Protein AF-A0AAW1RPZ5-F1 (afdb_monomer)

Radius of gyration: 18.11 Å; Cα contacts (8 Å, |Δi|>4): 108; chains: 1; bounding box: 61×45×37 Å

Solvent-accessible surface area (backbone atoms only — not comparable to full-atom values): 7360 Å² total; per-residue (Å²): 135,57,72,66,59,54,51,51,54,50,51,50,53,50,50,52,50,48,56,63,64,71,46,54,70,68,56,51,53,52,37,53,49,54,48,53,53,50,53,53,53,38,68,70,46,63,75,92,68,67,49,39,92,86,57,49,48,45,65,56,52,51,49,43,43,65,76,47,49,40,75,75,51,54,76,37,70,44,99,88,67,52,70,36,48,48,69,69,55,55,51,51,50,47,52,38,50,43,52,51,29,37,78,70,72,21,74,43,76,53,38,80,93,76,61,40,38,22,37,50,65,75,69,69,62,84,128

pLDDT: mean 80.45, std 12.52, range [45.16, 94.5]

Foldseek 3Di:
DDPVVVVVVVVVVVVVVCVVVVQPVVLVVLLVVLQVLLQVLQVPPPVVQVDGLFQDALVSVVCCVPVPVFVVQQDDADPVRDTTHDPVVSLSSLVSSQVVSVVVVQCAPQDPVVSGHRRSVVVPRDD

Nearest PDB structures (foldseek):
  8hnw-assembly1_A  TM=2.072E-01  e=8.303E-01  Haemophilus parainfluenzae
  8iah-assembly1_S  TM=2.273E-01  e=4.908E+00  Sus scrofa

Sequence (127 aa):
MSAAAALYSSGLSASAITQHQSVTRGTHAKRDAIHQEFDSFLSQLPALMGRSIKHCSPADVMVFMETHWVPAHLGSQTETGHKMAAPSSVEGALCNLSTLFQQHGRGQVWNEDTQSGNPTWSLGLKQ

Organism: NCBI:txid904363

Mean predicted aligned error: 10.15 Å

Structure (mmCIF, N/CA/C/O backbone):
data_AF-A0AAW1RPZ5-F1
#
_entry.id   AF-A0AAW1RPZ5-F1
#
loop_
_atom_site.group_PDB
_atom_site.id
_atom_site.type_symbol
_atom_site.label_atom_id
_atom_site.label_alt_id
_atom_site.label_comp_id
_atom_site.label_asym_id
_atom_site.label_entity_id
_atom_site.label_seq_id
_atom_site.pdbx_PDB_ins_code
_atom_site.Cartn_x
_atom_site.Cartn_y
_atom_site.Cartn_z
_atom_site.occupancy
_atom_site.B_iso_or_equiv
_atom_site.auth_seq_id
_atom_site.auth_comp_id
_atom_site.auth_asym_id
_atom_site.auth_atom_id
_atom_site.pdbx_PDB_model_num
ATOM 1 N N . MET A 1 1 ? 37.301 19.070 -9.655 1.00 55.62 1 MET A N 1
ATOM 2 C CA . MET A 1 1 ? 35.821 19.139 -9.613 1.00 55.62 1 MET A CA 1
ATOM 3 C C . MET A 1 1 ? 35.419 20.602 -9.695 1.00 55.62 1 MET A C 1
ATOM 5 O O . MET A 1 1 ? 36.044 21.405 -9.015 1.00 55.62 1 MET A O 1
ATOM 9 N N . SER A 1 2 ? 34.476 20.973 -10.566 1.00 70.62 2 SER A N 1
ATOM 10 C CA . SER A 1 2 ? 34.079 22.380 -10.728 1.00 70.62 2 SER A CA 1
ATOM 11 C C . SER A 1 2 ? 33.220 22.850 -9.549 1.00 70.62 2 SER A C 1
ATOM 13 O O . SER A 1 2 ? 32.511 22.052 -8.933 1.00 70.62 2 SER A O 1
ATOM 15 N N . ALA A 1 3 ? 33.246 24.151 -9.254 1.00 74.00 3 ALA A N 1
ATOM 16 C CA . ALA A 1 3 ? 32.403 24.758 -8.219 1.00 74.00 3 ALA A CA 1
ATOM 17 C C . ALA A 1 3 ? 30.900 24.478 -8.439 1.00 74.00 3 ALA A C 1
ATOM 19 O O . ALA A 1 3 ? 30.152 24.305 -7.479 1.00 74.00 3 ALA A O 1
ATOM 20 N N . ALA A 1 4 ? 30.474 24.338 -9.700 1.00 72.56 4 ALA A N 1
ATOM 21 C CA . ALA A 1 4 ? 29.107 23.971 -10.064 1.00 72.56 4 ALA A CA 1
ATOM 22 C C . ALA A 1 4 ? 28.722 22.554 -9.597 1.00 72.56 4 ALA A C 1
ATOM 24 O O . ALA A 1 4 ? 27.614 22.356 -9.108 1.00 72.56 4 ALA A O 1
ATOM 25 N N . ALA A 1 5 ? 29.638 21.581 -9.680 1.00 71.44 5 ALA A N 1
ATOM 26 C CA . ALA A 1 5 ? 29.380 20.213 -9.220 1.00 71.44 5 ALA A CA 1
ATOM 27 C C . ALA A 1 5 ? 29.232 20.133 -7.689 1.00 71.44 5 ALA A C 1
ATOM 29 O O . ALA A 1 5 ? 28.385 19.398 -7.183 1.00 71.44 5 ALA A O 1
ATOM 30 N N . ALA A 1 6 ? 30.015 20.925 -6.949 1.00 73.69 6 ALA A N 1
ATOM 31 C CA . ALA A 1 6 ? 29.925 20.998 -5.490 1.00 73.69 6 ALA A CA 1
ATOM 32 C C . ALA A 1 6 ? 28.628 21.685 -5.023 1.00 73.69 6 ALA A C 1
ATOM 34 O O . ALA A 1 6 ? 27.965 21.193 -4.110 1.00 73.69 6 ALA A O 1
ATOM 35 N N . LEU A 1 7 ? 28.226 22.777 -5.685 1.00 77.69 7 LEU A N 1
ATOM 36 C CA . LEU A 1 7 ? 26.955 23.461 -5.418 1.00 77.69 7 LEU A CA 1
ATOM 37 C C . LEU A 1 7 ? 25.750 22.573 -5.729 1.00 77.69 7 LEU A C 1
ATOM 39 O O . LEU A 1 7 ? 24.819 22.509 -4.931 1.00 77.69 7 LEU A O 1
ATOM 43 N N . TYR A 1 8 ? 25.789 21.846 -6.845 1.00 74.12 8 TYR A N 1
ATOM 44 C CA 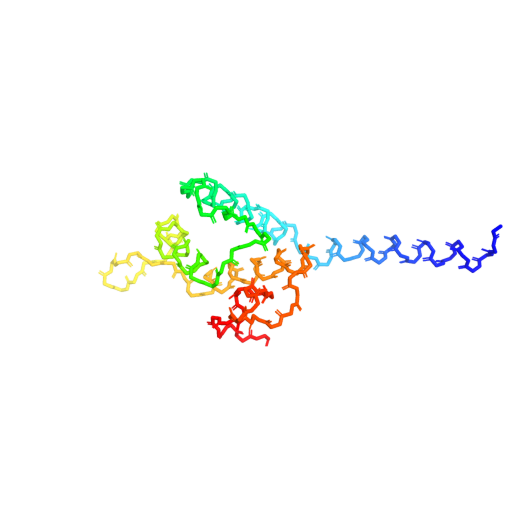. TYR A 1 8 ? 24.737 20.903 -7.213 1.00 74.12 8 TYR A CA 1
ATOM 45 C C . TYR A 1 8 ? 24.607 19.763 -6.193 1.00 74.12 8 TYR A C 1
ATOM 47 O O . TYR A 1 8 ? 23.510 19.485 -5.715 1.00 74.12 8 TYR A O 1
ATOM 55 N N . SER A 1 9 ? 25.725 19.155 -5.780 1.00 77.38 9 SER A N 1
ATOM 56 C CA . SER A 1 9 ? 25.716 18.108 -4.750 1.00 77.38 9 SER A CA 1
ATOM 57 C C . SER A 1 9 ? 25.217 18.622 -3.396 1.00 77.38 9 SER A C 1
ATOM 59 O O . SER A 1 9 ? 24.489 17.913 -2.706 1.00 77.38 9 SER A O 1
ATOM 61 N N . SER A 1 10 ? 25.582 19.849 -3.015 1.00 76.06 10 SER A N 1
ATOM 62 C CA . SER A 1 10 ? 25.095 20.490 -1.787 1.00 76.06 10 SER A CA 1
ATOM 63 C C . SER A 1 10 ? 23.588 20.768 -1.857 1.00 76.06 10 SER A C 1
ATOM 65 O O . SER A 1 10 ? 22.855 20.473 -0.914 1.00 76.06 10 SER A O 1
ATOM 67 N N . GLY A 1 11 ? 23.101 21.246 -3.008 1.00 69.25 11 GLY A N 1
ATOM 68 C CA . GLY A 1 11 ? 21.678 21.472 -3.264 1.00 69.25 11 GLY A CA 1
ATOM 69 C C . GLY A 1 11 ? 20.847 20.187 -3.232 1.00 69.25 11 GLY A C 1
ATOM 70 O O . GLY A 1 11 ? 19.743 20.192 -2.688 1.00 69.25 11 GLY A O 1
ATOM 71 N N . LEU A 1 12 ? 21.387 19.073 -3.740 1.00 76.12 12 LEU A N 1
ATOM 72 C CA . LEU A 1 12 ? 20.756 17.753 -3.637 1.00 76.12 12 LEU A CA 1
ATOM 73 C C . LEU A 1 12 ? 20.623 17.293 -2.180 1.00 76.12 12 LEU A C 1
ATOM 75 O O . LEU A 1 12 ? 19.538 16.894 -1.764 1.00 76.12 12 LEU A O 1
ATOM 79 N N . SER A 1 13 ? 21.693 17.404 -1.389 1.00 69.81 13 SER A N 1
ATOM 80 C CA . SER A 1 13 ? 21.667 17.050 0.035 1.00 69.81 13 SER A CA 1
ATOM 81 C C . SER A 1 13 ? 20.697 17.928 0.829 1.00 69.81 13 SER A C 1
ATOM 83 O O . SER A 1 13 ? 19.926 17.416 1.638 1.00 69.81 13 SER A O 1
ATOM 85 N N . ALA A 1 14 ? 20.681 19.239 0.571 1.00 66.12 14 ALA A N 1
ATOM 86 C CA . ALA A 1 14 ? 19.746 20.164 1.205 1.00 66.12 14 ALA A CA 1
ATOM 87 C C . ALA A 1 14 ? 18.291 19.842 0.837 1.00 66.12 14 ALA A C 1
ATOM 89 O O . ALA A 1 14 ? 17.439 19.781 1.717 1.00 66.12 14 ALA A O 1
ATOM 90 N N . SER A 1 15 ? 18.020 19.550 -0.438 1.00 63.47 15 SER A N 1
ATOM 91 C CA . SER A 1 15 ? 16.682 19.168 -0.903 1.00 63.47 15 SER A CA 1
ATOM 92 C C . SER A 1 15 ? 16.215 17.858 -0.268 1.00 63.47 15 SER A C 1
ATOM 94 O O . SER A 1 15 ? 15.072 17.778 0.172 1.00 63.47 15 SER A O 1
ATOM 96 N N . ALA A 1 16 ? 17.098 16.863 -0.133 1.00 63.78 16 ALA A N 1
ATOM 97 C CA . ALA A 1 16 ? 16.790 15.617 0.566 1.00 63.78 16 ALA A CA 1
ATOM 98 C C . ALA A 1 16 ? 16.461 15.861 2.051 1.00 63.78 16 ALA A C 1
ATOM 100 O O . ALA A 1 16 ? 15.480 15.324 2.563 1.00 63.78 16 ALA A O 1
ATOM 101 N N . ILE A 1 17 ? 17.225 16.722 2.733 1.00 62.91 17 ILE A N 1
ATOM 102 C CA . ILE A 1 17 ? 16.965 17.112 4.129 1.00 62.91 17 ILE A CA 1
ATOM 103 C C . ILE A 1 17 ?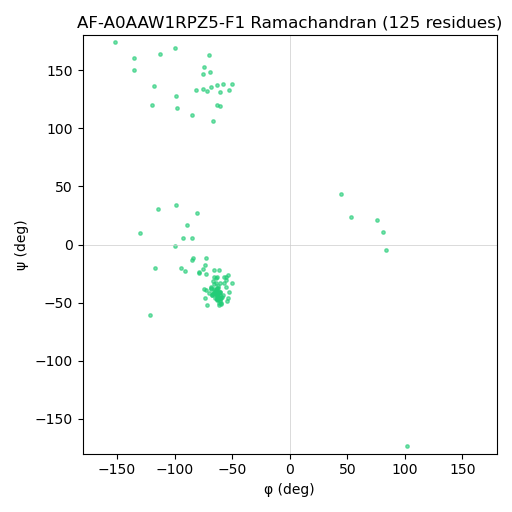 15.620 17.837 4.250 1.00 62.91 17 ILE A C 1
ATOM 105 O O . ILE A 1 17 ? 14.814 17.484 5.109 1.00 62.91 17 ILE A O 1
ATOM 109 N N . THR A 1 18 ? 15.339 18.809 3.379 1.00 61.47 18 THR A N 1
ATOM 110 C CA . THR A 1 18 ? 14.059 19.528 3.361 1.00 61.47 18 THR A CA 1
ATOM 111 C C . THR A 1 18 ? 12.900 18.581 3.079 1.00 61.47 18 THR A C 1
ATOM 113 O O . THR A 1 18 ? 11.881 18.661 3.756 1.00 61.47 18 THR A O 1
ATOM 116 N N . GLN A 1 19 ? 13.056 17.630 2.160 1.00 57.38 19 GLN A N 1
ATOM 117 C CA . GLN A 1 19 ? 12.034 16.630 1.864 1.00 57.38 19 GLN A CA 1
ATOM 118 C C . GLN A 1 19 ? 11.759 15.732 3.084 1.00 57.38 19 GLN A C 1
ATOM 120 O O . GLN A 1 19 ? 10.602 15.534 3.449 1.00 57.38 19 GLN A O 1
ATOM 125 N N . HIS A 1 20 ? 12.804 15.293 3.792 1.00 55.47 20 HIS A N 1
ATOM 126 C CA . HIS A 1 20 ? 12.689 14.551 5.054 1.00 55.47 20 HIS A CA 1
ATOM 127 C C . HIS A 1 20 ? 12.083 15.366 6.211 1.00 55.47 20 HIS A C 1
ATOM 129 O O . HIS A 1 20 ? 11.479 14.795 7.115 1.00 55.47 20 HIS A O 1
ATOM 135 N N . GLN A 1 21 ? 12.243 16.691 6.210 1.00 54.94 21 GLN A N 1
ATOM 136 C CA . GLN A 1 21 ? 11.703 17.585 7.243 1.00 54.94 21 GLN A CA 1
ATOM 137 C C . GLN A 1 21 ? 10.298 18.113 6.917 1.00 54.94 21 GLN A C 1
ATOM 139 O O . GLN A 1 21 ? 9.562 18.492 7.826 1.00 54.94 21 GLN A O 1
ATOM 144 N N . SER A 1 22 ? 9.921 18.127 5.637 1.00 51.53 22 SER A N 1
ATOM 145 C CA . SER A 1 22 ? 8.619 18.593 5.141 1.00 51.53 22 SER A CA 1
ATOM 146 C C . SER A 1 22 ? 7.472 17.625 5.441 1.00 51.53 22 SER A C 1
ATOM 148 O O . SER A 1 22 ? 6.307 18.017 5.444 1.00 51.53 22 SER A O 1
ATOM 150 N N . VAL A 1 23 ? 7.797 16.370 5.754 1.00 56.34 23 VAL A N 1
ATOM 151 C CA . VAL A 1 23 ? 6.850 15.361 6.219 1.00 56.34 23 VAL A CA 1
ATOM 152 C C . VAL A 1 23 ? 6.944 15.315 7.742 1.00 56.34 23 VAL A C 1
ATOM 154 O O . VAL A 1 23 ? 7.991 15.001 8.305 1.00 56.34 23 VAL A O 1
ATOM 157 N N . THR A 1 24 ? 5.858 15.646 8.442 1.00 58.12 24 THR A N 1
ATOM 158 C CA . THR A 1 24 ? 5.810 15.582 9.910 1.00 58.12 24 T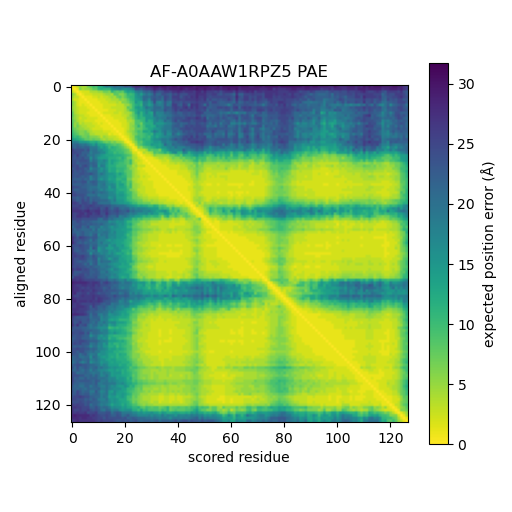HR A CA 1
ATOM 159 C C . THR A 1 24 ? 6.303 14.215 10.394 1.00 58.12 24 THR A C 1
ATOM 161 O O . THR A 1 24 ? 5.931 13.187 9.830 1.00 58.12 24 THR A O 1
ATOM 164 N N . ARG A 1 25 ? 7.114 14.168 11.464 1.00 57.41 25 ARG A N 1
ATOM 165 C CA . ARG A 1 25 ? 7.661 12.905 12.018 1.00 57.41 25 ARG A CA 1
ATOM 166 C C . ARG A 1 25 ? 6.588 11.833 12.249 1.00 57.41 25 ARG A C 1
ATOM 168 O O . ARG A 1 25 ? 6.850 10.652 12.057 1.00 57.41 25 ARG A O 1
ATOM 175 N N . GLY A 1 26 ? 5.369 12.248 12.602 1.00 59.72 26 GLY A N 1
ATOM 176 C CA . GLY A 1 26 ? 4.218 11.352 12.738 1.00 59.72 26 GLY A CA 1
ATOM 177 C C . GLY A 1 26 ? 3.783 10.686 11.427 1.00 59.72 26 GLY A C 1
ATOM 178 O O . GLY A 1 26 ? 3.359 9.538 11.448 1.00 59.72 26 GLY A O 1
ATOM 179 N N . THR A 1 27 ? 3.924 11.354 10.285 1.00 66.38 27 THR A N 1
ATOM 180 C CA . THR A 1 27 ? 3.628 10.794 8.958 1.00 66.38 27 THR A CA 1
ATOM 181 C C . THR A 1 27 ? 4.712 9.810 8.520 1.00 66.38 27 THR A C 1
ATOM 183 O O . THR A 1 27 ? 4.384 8.751 7.996 1.00 66.38 27 THR A O 1
ATOM 186 N N . HIS A 1 28 ? 5.986 10.089 8.825 1.00 71.56 28 HIS A N 1
ATOM 187 C CA . HIS A 1 28 ? 7.070 9.116 8.643 1.00 71.56 28 HIS A CA 1
ATOM 188 C C . HIS A 1 28 ? 6.841 7.847 9.473 1.00 71.56 28 HIS A C 1
ATOM 190 O O . HIS A 1 28 ? 6.839 6.756 8.916 1.00 71.56 28 HIS A O 1
ATOM 196 N N . ALA A 1 29 ? 6.549 7.991 10.768 1.00 75.50 29 ALA A N 1
ATOM 197 C CA . ALA A 1 29 ? 6.276 6.852 11.643 1.00 75.50 29 ALA A CA 1
ATOM 198 C C . ALA A 1 29 ? 5.059 6.030 11.181 1.00 75.50 29 ALA A C 1
ATOM 200 O O . ALA A 1 29 ? 5.110 4.805 11.179 1.00 75.50 29 ALA A O 1
ATOM 201 N N . LYS A 1 30 ? 3.979 6.690 10.736 1.00 78.44 30 LYS A N 1
ATOM 202 C CA . LYS A 1 30 ? 2.795 6.011 10.180 1.00 78.44 30 LYS A CA 1
ATOM 203 C C . LYS A 1 30 ? 3.105 5.259 8.887 1.00 78.44 30 LYS A C 1
ATOM 205 O O . LYS A 1 30 ? 2.592 4.162 8.691 1.00 78.44 30 LYS A O 1
ATOM 210 N N . ARG A 1 31 ? 3.939 5.837 8.018 1.00 82.69 31 ARG A N 1
ATOM 211 C CA . ARG A 1 31 ? 4.377 5.192 6.777 1.00 82.69 31 ARG A CA 1
ATOM 212 C C . ARG A 1 31 ? 5.253 3.972 7.056 1.00 82.69 31 ARG A C 1
ATOM 214 O O . ARG A 1 31 ? 5.068 2.942 6.420 1.00 82.69 31 ARG A O 1
ATOM 221 N N . ASP A 1 32 ? 6.174 4.078 8.006 1.00 85.88 32 ASP A N 1
ATOM 222 C CA . ASP A 1 32 ? 7.053 2.967 8.365 1.00 85.88 32 ASP A CA 1
ATOM 223 C C . ASP A 1 32 ? 6.262 1.837 9.047 1.00 85.88 32 ASP A C 1
ATOM 225 O O . ASP A 1 32 ? 6.486 0.670 8.738 1.00 85.88 32 ASP A O 1
ATOM 229 N N . ALA A 1 33 ? 5.279 2.170 9.893 1.00 88.50 33 ALA A N 1
ATOM 230 C CA . ALA A 1 33 ? 4.398 1.191 10.532 1.00 88.50 33 ALA A CA 1
ATOM 231 C C . ALA A 1 33 ? 3.575 0.395 9.507 1.00 88.50 33 ALA A C 1
ATOM 233 O O . ALA A 1 33 ? 3.628 -0.833 9.497 1.00 88.50 33 ALA A O 1
ATOM 234 N N . ILE A 1 34 ? 2.876 1.075 8.588 1.00 90.50 34 ILE A N 1
ATOM 235 C CA . ILE A 1 34 ? 2.076 0.367 7.579 1.00 90.50 34 ILE A CA 1
ATOM 236 C C . ILE A 1 34 ? 2.942 -0.428 6.600 1.00 90.50 34 ILE A C 1
ATOM 238 O O . ILE A 1 34 ? 2.527 -1.483 6.132 1.00 90.50 34 ILE A O 1
ATOM 242 N N . HIS A 1 35 ? 4.157 0.043 6.306 1.00 91.62 35 HIS A N 1
ATOM 243 C CA . HIS A 1 35 ? 5.111 -0.719 5.510 1.00 91.62 35 HIS A CA 1
ATOM 244 C C . HIS A 1 35 ? 5.479 -2.034 6.208 1.00 91.62 35 HIS A C 1
ATOM 246 O O . HIS A 1 35 ? 5.374 -3.089 5.589 1.00 91.62 35 HIS A O 1
ATOM 252 N N . GLN A 1 36 ? 5.857 -1.984 7.488 1.00 92.50 36 GLN A N 1
ATOM 253 C CA . GLN A 1 36 ? 6.207 -3.180 8.259 1.00 92.50 36 GLN A CA 1
ATOM 254 C C . GLN A 1 36 ? 5.037 -4.163 8.361 1.00 92.50 36 GLN A C 1
ATOM 256 O O . GLN A 1 36 ? 5.226 -5.364 8.174 1.00 92.50 36 GLN A O 1
ATOM 261 N N . GLU A 1 37 ? 3.826 -3.667 8.616 1.00 94.50 37 GLU A N 1
ATOM 262 C CA . GLU A 1 37 ? 2.625 -4.506 8.657 1.00 94.50 37 GLU A CA 1
ATOM 263 C C . GLU A 1 37 ? 2.327 -5.155 7.307 1.00 94.50 37 GLU A C 1
ATOM 265 O O . GLU A 1 37 ? 2.047 -6.352 7.248 1.00 94.50 37 GLU A O 1
ATOM 270 N N . PHE A 1 38 ? 2.417 -4.393 6.215 1.00 94.12 38 PHE A N 1
ATOM 271 C CA . PHE A 1 38 ? 2.132 -4.912 4.883 1.00 94.12 38 PHE A CA 1
ATOM 272 C C . PHE A 1 38 ? 3.168 -5.947 4.438 1.00 94.12 38 PHE A C 1
ATOM 274 O O . PHE A 1 38 ? 2.797 -7.002 3.932 1.00 94.12 38 PHE A O 1
ATOM 281 N N . ASP A 1 39 ? 4.456 -5.692 4.665 1.00 92.12 39 ASP A N 1
ATOM 282 C CA . ASP A 1 39 ? 5.519 -6.646 4.331 1.00 92.12 39 ASP A CA 1
ATOM 283 C C . ASP A 1 39 ? 5.397 -7.929 5.171 1.00 92.12 39 ASP A C 1
ATOM 285 O O . ASP A 1 39 ? 5.475 -9.041 4.643 1.00 92.12 39 ASP A O 1
ATOM 289 N N . SER A 1 40 ? 5.072 -7.786 6.462 1.00 92.06 40 SER A N 1
ATOM 290 C CA . SER A 1 40 ? 4.753 -8.914 7.342 1.00 92.06 40 SER A CA 1
ATOM 291 C C . SER A 1 40 ? 3.560 -9.722 6.824 1.00 92.06 40 SER A C 1
ATOM 293 O O . SER A 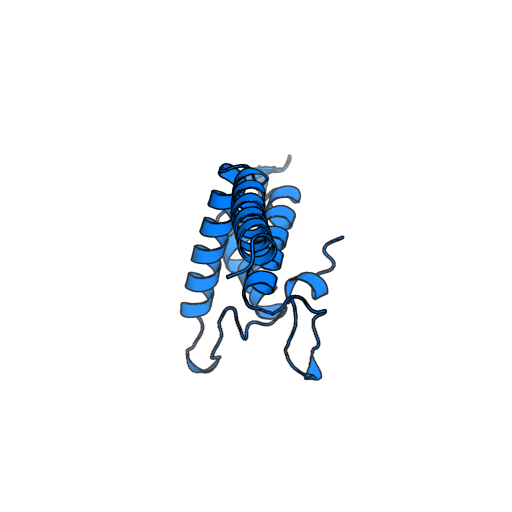1 40 ? 3.635 -10.950 6.761 1.00 92.06 40 SER A O 1
ATOM 295 N N . PHE A 1 41 ? 2.482 -9.060 6.396 1.00 93.06 41 PHE A N 1
ATOM 296 C CA . PHE A 1 41 ? 1.321 -9.722 5.801 1.00 93.06 41 PHE A CA 1
ATOM 297 C C . PHE A 1 41 ? 1.694 -10.494 4.530 1.00 93.06 41 PHE A C 1
ATOM 299 O O . PHE A 1 41 ? 1.344 -11.667 4.404 1.00 93.06 41 PHE A O 1
ATOM 306 N N . LEU A 1 42 ? 2.450 -9.883 3.612 1.00 91.12 42 LEU A N 1
ATOM 307 C CA . LEU A 1 42 ? 2.877 -10.550 2.380 1.00 91.12 42 LEU A CA 1
ATOM 308 C C . LEU A 1 42 ? 3.761 -11.771 2.665 1.00 91.12 42 LEU A C 1
ATOM 310 O O . LEU A 1 42 ? 3.631 -12.780 1.976 1.00 91.12 42 LEU A O 1
ATOM 314 N N . SER A 1 43 ? 4.607 -11.713 3.699 1.00 88.88 43 SER A N 1
ATOM 315 C CA . SER A 1 43 ? 5.468 -12.837 4.099 1.00 88.88 43 SER A CA 1
ATOM 316 C C . SER A 1 43 ? 4.697 -14.060 4.614 1.00 88.88 43 SER A C 1
ATOM 318 O O . SER A 1 43 ? 5.217 -15.175 4.581 1.00 88.88 43 SER A O 1
ATOM 320 N N . GLN A 1 44 ? 3.457 -13.861 5.071 1.00 87.50 44 GLN A N 1
ATOM 321 C CA . GLN A 1 44 ? 2.571 -14.928 5.543 1.00 87.50 44 GLN A CA 1
ATOM 322 C C . GLN A 1 44 ? 1.797 -15.597 4.402 1.00 87.50 44 GLN A C 1
ATOM 3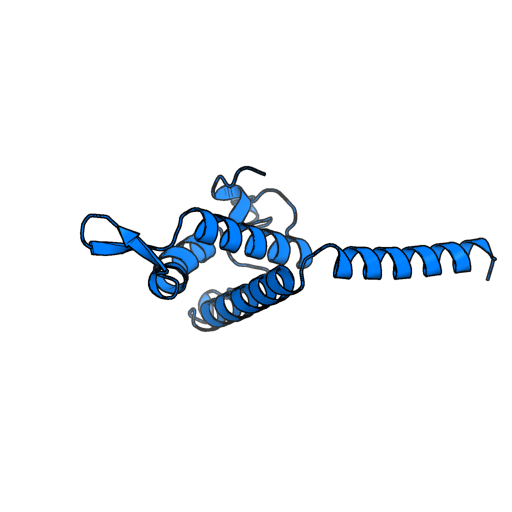24 O O . GLN A 1 44 ? 1.214 -16.665 4.599 1.00 87.50 44 GLN A O 1
ATOM 329 N N . LEU A 1 45 ? 1.780 -14.993 3.208 1.00 83.12 45 LEU A N 1
ATOM 330 C CA . LEU A 1 45 ? 1.159 -15.604 2.040 1.00 83.12 45 LEU A CA 1
ATOM 331 C C . LEU A 1 45 ? 1.978 -16.825 1.590 1.00 83.12 45 LEU A C 1
ATOM 333 O O . LEU A 1 45 ? 3.202 -16.846 1.747 1.00 83.12 45 LEU A O 1
ATOM 337 N N . PRO A 1 46 ? 1.336 -17.858 1.012 1.00 76.62 46 PRO A N 1
ATOM 338 C CA . PRO A 1 46 ? 2.041 -19.057 0.582 1.00 76.62 46 PRO A CA 1
ATOM 339 C C . PRO A 1 46 ? 3.226 -18.714 -0.326 1.00 76.62 46 PRO A C 1
ATOM 341 O O . PRO A 1 46 ? 3.071 -17.962 -1.288 1.00 76.62 46 PRO A O 1
ATOM 344 N N . ALA A 1 47 ? 4.395 -19.311 -0.069 1.00 65.19 47 ALA A N 1
ATOM 345 C CA . ALA A 1 47 ? 5.630 -19.023 -0.811 1.00 65.19 47 ALA A CA 1
ATOM 346 C C . ALA A 1 47 ? 5.487 -19.206 -2.338 1.00 65.19 47 ALA A C 1
ATOM 348 O O . ALA A 1 47 ? 6.145 -18.515 -3.113 1.00 65.19 47 ALA A O 1
ATOM 349 N N . LEU A 1 48 ? 4.574 -20.084 -2.773 1.00 59.72 48 LEU A N 1
ATOM 350 C CA . LEU A 1 48 ? 4.199 -20.299 -4.178 1.00 59.72 48 LEU A CA 1
ATOM 351 C C . LEU A 1 48 ? 3.605 -19.052 -4.858 1.00 59.72 48 LEU A C 1
ATOM 353 O O . LEU A 1 48 ? 3.632 -18.967 -6.081 1.00 59.72 48 LEU A O 1
ATOM 357 N N . MET A 1 49 ? 3.081 -18.089 -4.095 1.00 72.00 49 MET A N 1
ATOM 358 C CA . MET A 1 49 ? 2.540 -16.842 -4.641 1.00 72.00 49 MET A CA 1
ATOM 359 C C . MET A 1 49 ? 3.620 -15.781 -4.893 1.00 72.00 49 MET A C 1
ATOM 361 O O . MET A 1 49 ? 3.325 -14.780 -5.541 1.00 72.00 49 MET A O 1
ATOM 365 N N . GLY A 1 50 ? 4.853 -15.971 -4.392 1.00 72.75 50 GLY A N 1
ATOM 366 C CA . GLY A 1 50 ? 5.999 -15.091 -4.667 1.00 72.75 50 GLY A CA 1
ATOM 367 C C . GLY A 1 50 ? 5.754 -13.604 -4.378 1.00 72.75 50 GLY A C 1
ATOM 368 O O . GLY A 1 50 ? 6.383 -12.740 -4.997 1.00 72.75 50 GLY A O 1
ATOM 369 N N . ARG A 1 51 ? 4.801 -13.286 -3.490 1.00 83.50 51 ARG A N 1
ATOM 370 C CA . ARG A 1 51 ? 4.337 -11.917 -3.273 1.00 83.50 51 ARG A CA 1
ATOM 371 C C . ARG A 1 51 ? 5.358 -11.131 -2.465 1.00 83.50 51 ARG A C 1
ATOM 373 O O . ARG A 1 51 ? 5.878 -11.580 -1.453 1.00 83.50 51 ARG A O 1
ATOM 380 N N . SER A 1 52 ? 5.623 -9.925 -2.934 1.00 88.25 52 SER A N 1
ATOM 381 C CA . SER A 1 52 ? 6.422 -8.923 -2.241 1.00 88.25 52 SER A CA 1
ATOM 382 C C . SER A 1 52 ? 5.943 -7.548 -2.675 1.00 88.25 52 SER A C 1
ATOM 384 O O . SER A 1 52 ? 5.153 -7.429 -3.616 1.00 88.25 52 SER A O 1
ATOM 386 N N . ILE A 1 53 ? 6.469 -6.491 -2.065 1.00 88.75 53 ILE A N 1
ATOM 387 C CA . ILE A 1 53 ? 6.166 -5.113 -2.476 1.00 88.75 53 ILE A CA 1
ATOM 388 C C . ILE A 1 53 ? 6.437 -4.883 -3.977 1.00 88.75 53 ILE A C 1
ATOM 390 O O . ILE A 1 53 ? 5.782 -4.056 -4.611 1.00 88.75 53 ILE A O 1
ATOM 394 N N . LYS A 1 54 ? 7.348 -5.654 -4.585 1.00 88.50 54 LYS A N 1
ATOM 395 C CA . LYS A 1 54 ? 7.657 -5.576 -6.020 1.00 88.50 54 LYS A CA 1
ATOM 396 C C . LYS A 1 54 ? 6.638 -6.285 -6.921 1.00 88.50 54 LYS A C 1
ATOM 398 O O . LYS A 1 54 ? 6.515 -5.891 -8.073 1.00 88.50 54 LYS A O 1
ATOM 403 N N . HIS A 1 55 ? 5.911 -7.281 -6.408 1.00 87.50 55 HIS A N 1
ATOM 404 C CA . HIS A 1 55 ? 5.055 -8.175 -7.209 1.00 87.50 55 HIS A CA 1
ATOM 405 C C . HIS A 1 55 ? 3.620 -8.326 -6.673 1.00 87.50 55 HIS A C 1
ATOM 407 O O . HIS A 1 55 ? 2.879 -9.207 -7.115 1.00 87.50 55 HIS A O 1
ATOM 413 N N . CYS A 1 56 ? 3.212 -7.517 -5.693 1.00 90.50 56 CYS A N 1
ATOM 414 C CA . CYS A 1 56 ? 1.832 -7.510 -5.215 1.00 90.50 56 CYS A CA 1
ATOM 415 C C . CYS A 1 56 ? 0.900 -6.794 -6.203 1.00 90.50 56 CYS A C 1
ATOM 417 O O . CYS A 1 56 ? 1.285 -5.835 -6.875 1.00 90.50 56 CYS A O 1
ATOM 419 N N . SER A 1 57 ? -0.329 -7.275 -6.275 1.00 91.69 57 SER A N 1
ATOM 420 C CA . SER A 1 57 ? -1.426 -6.799 -7.108 1.00 91.69 57 SER A CA 1
ATOM 421 C C . SER A 1 57 ? -2.393 -5.916 -6.305 1.00 91.69 57 SER A C 1
ATOM 423 O O . SER A 1 57 ? -2.330 -5.885 -5.071 1.00 91.69 57 SER A O 1
ATOM 425 N N . PRO A 1 58 ? -3.331 -5.219 -6.970 1.00 92.25 58 PRO A N 1
ATOM 426 C CA . PRO A 1 58 ? -4.420 -4.516 -6.296 1.00 92.25 58 PRO A CA 1
ATOM 427 C C . PRO A 1 58 ? -5.239 -5.436 -5.389 1.00 92.25 58 PRO A C 1
ATOM 429 O O . PRO A 1 58 ? -5.626 -5.023 -4.299 1.00 92.25 58 PRO A O 1
ATOM 432 N N . ALA A 1 59 ? -5.445 -6.694 -5.793 1.00 90.31 59 ALA A N 1
ATOM 433 C CA . ALA A 1 59 ? -6.150 -7.681 -4.982 1.00 90.31 59 ALA A CA 1
ATOM 434 C C . ALA A 1 59 ? -5.421 -7.966 -3.661 1.00 90.31 59 ALA A C 1
ATOM 436 O O . ALA A 1 59 ? -6.060 -7.983 -2.614 1.00 90.31 59 ALA A O 1
ATOM 437 N N . ASP A 1 60 ? -4.091 -8.101 -3.681 1.00 91.12 60 ASP A N 1
ATOM 438 C CA . ASP A 1 60 ? -3.309 -8.317 -2.455 1.00 91.12 60 ASP A CA 1
ATOM 439 C C . ASP A 1 60 ? -3.441 -7.124 -1.490 1.00 91.12 60 ASP A C 1
ATOM 441 O O . ASP A 1 60 ? -3.535 -7.309 -0.277 1.00 91.12 60 ASP A O 1
ATOM 445 N N . VAL A 1 61 ? -3.501 -5.894 -2.021 1.00 92.88 61 VAL A N 1
ATOM 446 C CA . VAL A 1 61 ? -3.738 -4.687 -1.213 1.00 92.88 61 VAL A CA 1
ATOM 447 C C . VAL A 1 61 ? -5.152 -4.669 -0.636 1.00 92.88 61 VAL A C 1
ATOM 449 O O . VAL A 1 61 ? -5.312 -4.359 0.540 1.00 92.88 61 VAL A O 1
ATOM 452 N N . MET A 1 62 ? -6.177 -5.016 -1.419 1.00 91.25 62 MET A N 1
ATOM 453 C CA . MET A 1 62 ? -7.556 -5.075 -0.918 1.00 91.25 62 MET A CA 1
ATOM 454 C C . MET A 1 62 ? -7.709 -6.113 0.193 1.00 91.25 62 MET A C 1
ATOM 456 O O . MET A 1 62 ? -8.250 -5.787 1.246 1.00 91.25 62 MET A O 1
ATOM 460 N N . VAL A 1 63 ? -7.170 -7.320 -0.006 1.00 91.50 63 VAL A N 1
ATOM 461 C CA . VAL A 1 63 ? -7.204 -8.380 1.010 1.00 91.50 63 VAL A CA 1
ATOM 462 C C . VAL A 1 63 ? -6.475 -7.924 2.269 1.00 91.50 63 VAL A C 1
ATOM 464 O O . VAL A 1 63 ? -7.035 -8.028 3.353 1.00 91.50 63 VAL A O 1
ATOM 467 N N . PHE A 1 64 ? -5.280 -7.336 2.150 1.00 93.56 64 PHE A N 1
ATOM 468 C CA . PHE A 1 64 ? -4.581 -6.765 3.303 1.00 93.56 64 PHE A CA 1
ATOM 469 C C . PHE A 1 64 ? -5.445 -5.754 4.068 1.00 93.56 64 PHE A C 1
ATOM 471 O O . PHE A 1 64 ? -5.564 -5.836 5.293 1.00 93.56 64 PHE A O 1
ATOM 478 N N . MET A 1 65 ? -6.064 -4.809 3.356 1.00 92.38 65 MET A N 1
ATOM 479 C CA . MET A 1 65 ? -6.889 -3.780 3.984 1.00 92.38 65 MET A CA 1
ATOM 480 C C . MET A 1 65 ? -8.102 -4.386 4.694 1.00 92.38 65 MET A C 1
ATOM 482 O O . MET A 1 65 ? -8.372 -4.029 5.838 1.00 92.38 65 MET A O 1
ATOM 486 N N . GLU A 1 66 ? -8.804 -5.310 4.043 1.00 90.06 66 GLU A N 1
ATOM 487 C CA . GLU A 1 66 ? -10.041 -5.908 4.544 1.00 90.06 66 GLU A CA 1
ATOM 488 C C . GLU A 1 66 ? -9.800 -6.902 5.686 1.00 90.06 66 GLU A C 1
ATOM 490 O O . GLU A 1 66 ? -10.482 -6.846 6.709 1.00 90.06 66 GLU A O 1
ATOM 495 N N . THR A 1 67 ? -8.823 -7.801 5.542 1.00 89.00 67 THR A N 1
ATOM 496 C CA . THR A 1 67 ? -8.648 -8.926 6.471 1.00 89.00 67 THR A CA 1
ATOM 497 C C . THR A 1 67 ? -7.657 -8.644 7.590 1.00 89.00 67 THR A C 1
ATOM 499 O O . THR A 1 67 ? -7.670 -9.350 8.595 1.00 89.00 67 THR A O 1
ATOM 502 N N . HIS A 1 68 ? -6.771 -7.657 7.424 1.00 90.38 68 HIS A N 1
ATOM 503 C CA . HIS A 1 68 ? -5.694 -7.389 8.377 1.00 90.38 68 HIS A CA 1
ATOM 504 C C . HIS A 1 68 ? -5.761 -5.968 8.937 1.00 90.38 68 HIS A C 1
ATOM 506 O O . HIS A 1 68 ? -5.942 -5.783 10.141 1.00 90.38 68 HIS A O 1
ATOM 512 N N . TRP A 1 69 ? -5.659 -4.957 8.072 1.00 92.00 69 TRP A N 1
ATOM 513 C CA . TRP A 1 69 ? -5.450 -3.584 8.523 1.00 92.00 69 TRP A CA 1
ATOM 514 C C . TRP A 1 69 ? -6.695 -2.974 9.180 1.00 92.00 69 TRP A C 1
ATOM 516 O O . TRP A 1 69 ? -6.610 -2.488 10.309 1.00 92.00 69 TRP A O 1
ATOM 526 N N . VAL A 1 70 ? -7.863 -3.028 8.522 1.00 89.31 70 VAL A N 1
ATOM 527 C CA . VAL A 1 70 ? -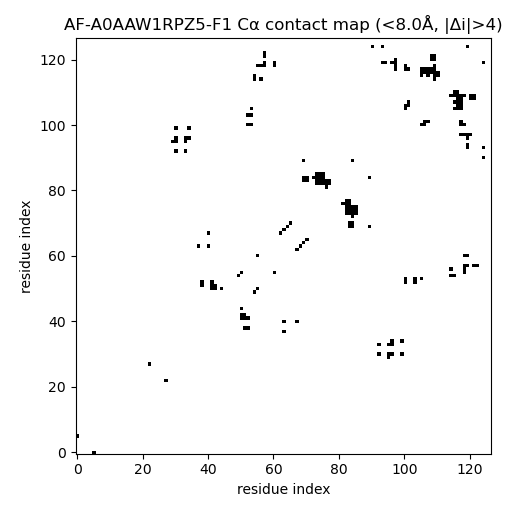9.114 -2.447 9.050 1.00 89.31 70 VAL A CA 1
ATOM 528 C C . VAL A 1 70 ? -9.523 -3.073 10.389 1.00 89.31 70 VAL A C 1
ATOM 530 O O . VAL A 1 70 ? -9.778 -2.304 11.320 1.00 89.31 70 VAL A O 1
ATOM 533 N N . PRO A 1 71 ? -9.546 -4.413 10.557 1.00 86.62 71 PRO A N 1
ATOM 534 C CA . PRO A 1 71 ? -9.881 -5.032 11.840 1.00 86.62 71 PRO A CA 1
ATOM 535 C C . PRO A 1 71 ? -8.924 -4.657 12.981 1.00 86.62 71 PRO A C 1
ATOM 537 O O . PRO A 1 71 ? -9.358 -4.545 14.128 1.00 86.62 71 PRO A O 1
ATOM 540 N N . ALA A 1 72 ? -7.639 -4.437 12.684 1.00 86.38 72 ALA A N 1
ATOM 541 C CA . ALA A 1 72 ? -6.636 -4.051 13.677 1.00 86.38 72 ALA A CA 1
ATOM 542 C C . ALA A 1 72 ? -6.696 -2.558 14.061 1.00 86.38 72 ALA A C 1
ATOM 544 O O . ALA A 1 72 ? -6.294 -2.189 15.163 1.00 86.38 72 ALA A O 1
ATOM 545 N N . HIS A 1 73 ? -7.239 -1.705 13.187 1.00 85.88 73 HIS A N 1
ATOM 546 C CA . HIS A 1 73 ? -7.223 -0.242 13.326 1.00 85.88 73 HIS A CA 1
ATOM 547 C C . HIS A 1 73 ? -8.617 0.372 13.530 1.00 85.88 73 HIS A C 1
ATOM 549 O O . HIS A 1 73 ? -8.885 1.515 13.144 1.00 85.88 73 HIS A O 1
ATOM 555 N N . LEU A 1 74 ? -9.524 -0.374 14.163 1.00 81.75 74 LEU A N 1
ATOM 556 C CA . LEU A 1 74 ? -10.859 0.109 14.510 1.00 81.75 74 LEU A CA 1
ATOM 557 C C . LEU A 1 74 ? -10.770 1.221 15.570 1.00 81.75 74 LEU A C 1
ATOM 559 O O . LEU A 1 74 ? -10.499 0.960 16.741 1.00 81.75 74 LEU A O 1
ATOM 563 N N . GLY A 1 75 ? -11.005 2.468 15.159 1.00 64.25 75 GLY A N 1
ATOM 564 C CA . GLY A 1 75 ? -10.827 3.650 16.012 1.00 64.25 75 GLY A CA 1
ATOM 565 C C . GLY A 1 75 ? -12.102 4.447 16.290 1.00 64.25 75 GLY A C 1
ATOM 566 O O . GLY A 1 75 ? -12.148 5.196 17.263 1.00 64.25 75 GLY A O 1
ATOM 567 N N . SER A 1 76 ? -13.143 4.291 15.469 1.00 62.81 76 SER A N 1
ATOM 568 C CA . SER A 1 76 ? -14.375 5.078 15.568 1.00 62.81 76 SER A CA 1
ATOM 569 C C . SER A 1 76 ? -15.562 4.175 15.862 1.00 62.81 76 SER A C 1
ATOM 571 O O . SER A 1 76 ? -15.696 3.104 15.277 1.00 62.81 76 SER A O 1
ATOM 573 N N . GLN A 1 77 ? -16.428 4.595 16.778 1.00 68.88 77 GLN A N 1
ATOM 574 C CA . GLN A 1 77 ? -17.670 3.894 17.074 1.00 68.88 77 GLN A CA 1
ATOM 575 C C . GLN A 1 77 ? -18.813 4.596 16.339 1.00 68.88 77 GLN A C 1
ATOM 577 O O . GLN A 1 77 ? -18.954 5.813 16.420 1.00 68.88 77 GLN A O 1
ATOM 582 N N . THR A 1 78 ? -19.589 3.832 15.580 1.00 68.00 78 THR A N 1
ATOM 583 C CA . THR A 1 78 ? -20.827 4.303 14.947 1.00 68.00 78 THR A CA 1
ATOM 584 C C . THR A 1 78 ? -21.907 4.553 15.999 1.00 68.00 78 THR A C 1
ATOM 586 O O . THR A 1 78 ? -21.828 4.032 17.113 1.00 68.00 78 THR A O 1
ATOM 589 N N . GLU A 1 79 ? -22.955 5.295 15.636 1.00 68.12 79 GLU A N 1
ATOM 590 C CA . GLU A 1 79 ? -24.128 5.518 16.498 1.00 68.12 79 GLU A CA 1
ATOM 591 C C . GLU A 1 79 ? -24.802 4.203 16.929 1.00 68.12 79 GLU A C 1
ATOM 593 O O . GLU A 1 79 ? -25.362 4.111 18.017 1.00 68.12 79 GLU A O 1
ATOM 598 N N . THR A 1 80 ? -24.680 3.149 16.116 1.00 75.81 80 THR A N 1
ATOM 599 C CA . THR A 1 80 ? -25.188 1.798 16.397 1.00 75.81 80 THR A CA 1
ATOM 600 C C . THR A 1 80 ? -24.223 0.943 17.229 1.00 75.81 80 THR A C 1
ATOM 602 O O . THR A 1 80 ? -24.456 -0.248 17.419 1.00 75.81 80 THR A O 1
ATOM 605 N N . GLY A 1 81 ? -23.107 1.506 17.704 1.00 70.94 81 GLY A N 1
ATOM 606 C CA . GLY A 1 81 ? -22.136 0.826 18.562 1.00 70.94 81 GLY A CA 1
ATOM 607 C C . GLY A 1 81 ? -21.089 -0.025 17.831 1.00 70.94 81 GLY A C 1
ATOM 608 O O . GLY A 1 81 ? -20.160 -0.511 18.482 1.00 70.94 81 GLY A O 1
ATOM 609 N N . HIS A 1 82 ? -21.175 -0.173 16.504 1.00 73.94 82 HIS A N 1
ATOM 610 C CA . HIS A 1 82 ? -20.177 -0.896 15.708 1.00 73.94 82 HIS A CA 1
ATOM 611 C C . HIS A 1 82 ? -18.886 -0.089 15.604 1.00 73.94 82 HIS A C 1
ATOM 613 O O . HIS A 1 82 ? -18.919 1.098 15.272 1.00 73.94 82 HIS A O 1
ATOM 619 N N . LYS A 1 83 ? -17.748 -0.736 15.862 1.00 74.88 83 LYS A N 1
ATOM 620 C CA . LYS A 1 83 ? -16.437 -0.127 15.647 1.00 74.88 83 LYS A CA 1
ATOM 621 C C . 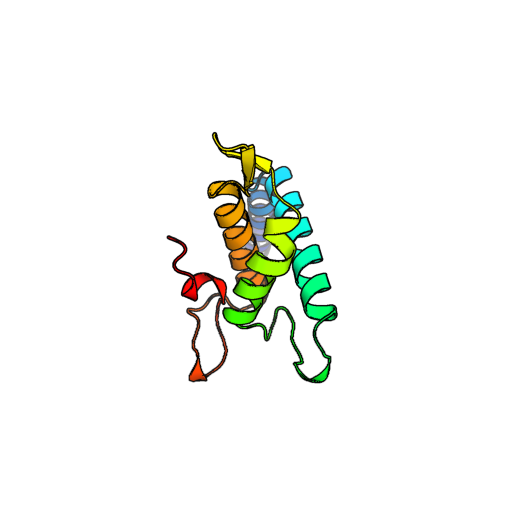LYS A 1 83 ? -16.052 -0.237 14.175 1.00 74.88 83 LYS A C 1
ATOM 623 O O . LYS A 1 83 ? -16.158 -1.309 13.590 1.00 74.88 83 LYS A O 1
ATOM 628 N N . MET A 1 84 ? -15.589 0.866 13.605 1.00 75.88 84 MET A N 1
ATOM 629 C CA . MET A 1 84 ? -15.128 0.975 12.226 1.00 75.88 84 MET A CA 1
ATOM 630 C C . MET A 1 84 ? -13.821 1.772 12.177 1.00 75.88 84 MET A C 1
ATOM 632 O O . MET A 1 84 ? -13.567 2.647 13.013 1.00 75.88 84 MET A O 1
ATOM 636 N N . ALA A 1 85 ? -12.974 1.475 11.193 1.00 81.56 85 ALA A N 1
ATOM 637 C CA . ALA A 1 85 ? -11.874 2.364 10.848 1.00 81.56 85 ALA A CA 1
ATOM 638 C C . ALA A 1 85 ? -12.454 3.648 10.235 1.00 81.56 85 ALA A C 1
ATOM 640 O O . ALA A 1 85 ? -13.363 3.589 9.405 1.00 81.56 85 ALA A O 1
ATOM 641 N N . ALA A 1 86 ? -11.947 4.812 10.644 1.00 82.69 86 ALA A N 1
ATOM 642 C CA . ALA A 1 86 ? -12.365 6.073 10.043 1.00 82.69 86 ALA A CA 1
ATOM 643 C C . ALA A 1 86 ? -11.977 6.094 8.548 1.00 82.69 86 ALA A C 1
ATOM 645 O O . ALA A 1 86 ? -10.845 5.716 8.231 1.00 82.69 86 ALA A O 1
ATOM 646 N N . PRO A 1 87 ? -12.845 6.574 7.635 1.00 82.50 87 PRO A N 1
ATOM 647 C CA . PRO A 1 87 ? -12.529 6.640 6.205 1.00 82.50 87 PRO A CA 1
ATOM 648 C C . PRO A 1 87 ? -11.212 7.370 5.905 1.00 82.50 87 PRO A C 1
ATOM 650 O O . PRO A 1 87 ? -10.393 6.882 5.134 1.00 82.50 87 PRO A O 1
ATOM 653 N N . SER A 1 88 ? -10.941 8.471 6.611 1.00 82.44 88 SER A N 1
ATOM 654 C CA . SER A 1 88 ? -9.687 9.225 6.487 1.00 82.44 88 SER A CA 1
ATOM 655 C C . SER A 1 88 ? -8.448 8.432 6.919 1.00 82.44 88 SER A C 1
ATOM 657 O O . SER A 1 88 ? -7.356 8.651 6.394 1.00 82.44 88 SER A O 1
ATOM 659 N N . SER A 1 89 ? -8.591 7.488 7.852 1.00 85.06 89 SER A N 1
ATOM 660 C CA . SER A 1 89 ? -7.505 6.586 8.245 1.00 85.06 89 SER A CA 1
ATOM 661 C C . SER A 1 89 ? -7.223 5.549 7.157 1.00 85.06 89 SER A C 1
ATOM 663 O O . SER A 1 89 ? -6.058 5.263 6.893 1.00 85.06 89 SER A O 1
ATOM 665 N N . VAL A 1 90 ? -8.268 5.029 6.501 1.00 87.88 90 VAL A N 1
ATOM 666 C CA . VAL A 1 90 ? -8.150 4.100 5.362 1.00 87.88 90 VAL A CA 1
ATOM 667 C C . VAL A 1 90 ? -7.491 4.795 4.167 1.00 87.88 90 VAL A C 1
ATOM 669 O O . VAL A 1 90 ? -6.545 4.265 3.589 1.00 87.88 90 VAL A O 1
ATOM 672 N N . GLU A 1 91 ? -7.923 6.012 3.836 1.00 87.69 91 GLU A N 1
ATOM 673 C CA . GLU A 1 91 ? -7.291 6.830 2.793 1.00 87.69 91 GLU A CA 1
ATOM 674 C C . GLU A 1 91 ? -5.823 7.123 3.127 1.00 87.69 91 GLU A C 1
ATOM 676 O O . GLU A 1 91 ? -4.941 6.931 2.291 1.00 87.69 91 GLU A O 1
ATOM 681 N N . GLY A 1 92 ? -5.527 7.514 4.372 1.00 88.69 92 GLY A N 1
ATOM 682 C CA . GLY A 1 92 ? -4.159 7.760 4.827 1.00 88.69 92 GLY A CA 1
ATOM 683 C C . GLY A 1 92 ? -3.258 6.524 4.726 1.00 88.69 92 GLY A C 1
ATOM 684 O O . GLY A 1 92 ? -2.107 6.630 4.299 1.00 88.69 92 GLY A O 1
ATOM 685 N N . ALA A 1 93 ? -3.777 5.346 5.076 1.00 90.69 93 ALA A N 1
ATOM 686 C CA . ALA A 1 93 ? -3.093 4.067 4.913 1.00 90.69 93 ALA A CA 1
ATOM 687 C C . ALA A 1 93 ? -2.749 3.798 3.440 1.00 90.69 93 ALA A C 1
ATOM 689 O O . ALA A 1 93 ? -1.589 3.573 3.086 1.00 90.69 93 ALA A O 1
ATOM 690 N N . LEU A 1 94 ? -3.737 3.919 2.558 1.00 92.06 94 LEU A N 1
ATOM 691 C CA . LEU A 1 94 ? -3.549 3.684 1.134 1.00 92.06 94 LEU A CA 1
ATOM 692 C C . LEU A 1 94 ? -2.612 4.712 0.468 1.00 92.06 94 LEU A C 1
ATOM 694 O O . LEU A 1 94 ? -1.817 4.345 -0.399 1.00 92.06 94 LEU A O 1
ATOM 698 N N . CYS A 1 95 ? -2.623 5.973 0.906 1.00 90.81 95 CYS A N 1
ATOM 699 C CA . CYS A 1 95 ? -1.663 6.994 0.470 1.00 90.81 95 CYS A CA 1
ATOM 700 C C . CYS A 1 95 ? -0.222 6.664 0.890 1.00 90.81 95 CYS A C 1
ATOM 702 O O . CYS A 1 95 ? 0.721 6.837 0.108 1.00 90.81 95 CYS A O 1
ATOM 704 N N . ASN A 1 96 ? -0.030 6.142 2.103 1.00 91.56 96 ASN A N 1
ATOM 705 C CA . ASN A 1 96 ? 1.285 5.693 2.560 1.00 91.56 96 ASN A CA 1
ATOM 706 C C . ASN A 1 96 ? 1.779 4.480 1.758 1.00 91.56 96 ASN A C 1
ATOM 708 O O . ASN A 1 96 ? 2.935 4.470 1.334 1.00 91.56 96 ASN A O 1
ATOM 712 N N . LEU A 1 97 ? 0.902 3.511 1.466 1.00 92.62 97 LEU A N 1
ATOM 713 C CA . LEU A 1 97 ? 1.221 2.381 0.585 1.00 92.62 97 LEU A CA 1
ATOM 714 C C . LEU A 1 97 ? 1.539 2.843 -0.844 1.00 92.62 97 LEU A C 1
ATOM 716 O O . LEU A 1 97 ? 2.530 2.412 -1.421 1.00 92.62 97 LEU A O 1
ATOM 720 N N . SER A 1 98 ? 0.767 3.784 -1.397 1.00 92.75 98 SER A N 1
ATOM 721 C CA . SER A 1 98 ? 1.052 4.410 -2.697 1.00 92.75 98 SER A CA 1
ATOM 722 C C . SER A 1 98 ? 2.470 4.989 -2.744 1.00 92.75 98 SER A C 1
ATOM 724 O O . SER A 1 98 ? 3.217 4.744 -3.691 1.00 92.75 98 SER A O 1
ATOM 726 N N . THR A 1 99 ? 2.860 5.714 -1.693 1.00 90.56 99 THR A N 1
ATOM 727 C CA . THR A 1 99 ? 4.203 6.296 -1.564 1.00 90.56 99 THR A CA 1
ATOM 728 C C . THR A 1 99 ? 5.279 5.211 -1.485 1.00 90.56 99 THR A C 1
ATOM 730 O O . THR A 1 99 ? 6.318 5.326 -2.134 1.00 90.56 99 THR A O 1
ATOM 733 N N . LEU A 1 100 ? 5.029 4.133 -0.736 1.00 91.12 10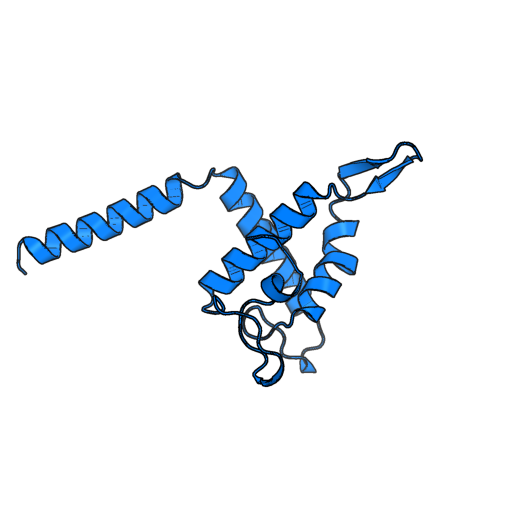0 LEU A N 1
ATOM 734 C CA . LEU A 1 100 ? 5.928 2.981 -0.648 1.00 91.12 100 LEU A CA 1
ATOM 735 C C . LEU A 1 100 ? 6.139 2.328 -2.025 1.00 91.12 100 LEU A C 1
ATOM 737 O O . LEU A 1 100 ? 7.274 2.078 -2.430 1.00 91.12 100 LEU A O 1
ATOM 741 N N . PHE A 1 101 ? 5.071 2.113 -2.794 1.00 92.56 101 PHE A N 1
ATOM 742 C CA . PHE A 1 101 ? 5.171 1.551 -4.142 1.00 92.56 101 PHE A CA 1
ATOM 743 C C . PHE A 1 101 ? 5.983 2.445 -5.083 1.00 92.56 101 PHE A C 1
ATOM 745 O O . PHE A 1 101 ? 6.847 1.946 -5.807 1.00 92.56 101 PHE A O 1
ATOM 752 N N . GLN A 1 102 ? 5.787 3.765 -5.028 1.00 91.38 102 GLN A N 1
ATOM 753 C CA . GLN A 1 102 ? 6.604 4.714 -5.791 1.00 91.38 102 GLN A CA 1
ATOM 754 C C . GLN A 1 102 ? 8.096 4.595 -5.446 1.00 91.38 102 GLN A C 1
ATOM 756 O O . GLN A 1 102 ? 8.927 4.543 -6.352 1.00 91.38 102 GLN A O 1
ATOM 761 N N . GLN A 1 103 ? 8.439 4.476 -4.158 1.00 89.81 103 GLN A N 1
ATOM 762 C CA . GLN A 1 103 ? 9.826 4.300 -3.702 1.00 89.81 103 GLN A CA 1
ATOM 763 C C . GLN A 1 103 ? 10.461 2.996 -4.201 1.00 89.81 103 GLN A C 1
ATOM 765 O O . GLN A 1 103 ? 11.668 2.943 -4.424 1.00 89.81 103 GLN A O 1
ATOM 770 N N . HIS A 1 104 ? 9.653 1.965 -4.448 1.00 89.12 104 HIS A N 1
ATOM 771 C CA . HIS A 1 104 ? 10.094 0.703 -5.043 1.00 89.12 104 HIS A CA 1
ATOM 772 C C . HIS A 1 104 ? 10.031 0.674 -6.580 1.00 89.12 104 HIS A C 1
ATOM 774 O O . HIS A 1 104 ? 10.103 -0.399 -7.178 1.00 89.12 104 HIS A O 1
ATOM 780 N N . GLY A 1 105 ? 9.922 1.836 -7.233 1.00 90.88 105 GLY A N 1
ATOM 781 C CA . GLY A 1 105 ? 9.933 1.955 -8.695 1.00 90.88 105 GLY A CA 1
ATOM 782 C C . GLY A 1 105 ? 8.591 1.645 -9.360 1.00 90.88 105 GLY A C 1
ATOM 783 O O . GLY A 1 105 ? 8.514 1.557 -10.581 1.00 90.88 105 GLY A O 1
ATOM 784 N N . ARG A 1 106 ? 7.514 1.514 -8.581 1.00 92.38 106 ARG A N 1
ATOM 785 C CA . ARG A 1 106 ? 6.166 1.199 -9.069 1.00 92.38 106 ARG A CA 1
ATOM 786 C C . ARG A 1 106 ? 5.286 2.443 -9.200 1.00 92.38 106 ARG A C 1
ATOM 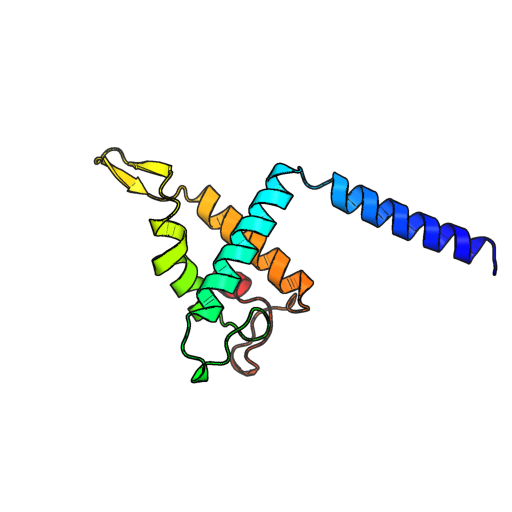788 O O . ARG A 1 106 ? 4.088 2.373 -8.981 1.00 92.38 106 ARG A O 1
ATOM 795 N N . GLY A 1 107 ? 5.861 3.592 -9.549 1.00 89.88 107 GLY A N 1
ATOM 796 C CA . GLY A 1 107 ? 5.154 4.879 -9.652 1.00 89.88 107 GLY A CA 1
ATOM 797 C C . GLY A 1 107 ? 4.369 5.105 -10.951 1.00 89.88 107 GLY A C 1
ATOM 798 O O . GLY A 1 107 ? 4.241 6.246 -11.377 1.00 89.88 107 GLY A O 1
ATOM 799 N N . GLN A 1 108 ? 3.906 4.041 -11.607 1.00 90.38 108 GLN A N 1
ATOM 800 C CA . GLN A 1 108 ? 3.135 4.100 -12.856 1.00 90.38 108 GLN A CA 1
ATOM 801 C C . GLN A 1 108 ? 1.700 3.628 -12.615 1.00 90.38 108 GLN A C 1
ATOM 803 O O . GLN A 1 108 ? 1.428 2.980 -11.606 1.00 90.38 108 GLN A O 1
ATOM 808 N N . VAL A 1 109 ? 0.784 3.916 -13.541 1.00 90.88 109 VAL A N 1
ATOM 809 C CA . VAL A 1 109 ? -0.576 3.350 -13.500 1.00 90.88 109 VAL A CA 1
ATOM 810 C C . VAL A 1 109 ? -0.493 1.824 -13.525 1.00 90.88 109 VAL A C 1
ATOM 812 O O . VAL A 1 109 ? 0.334 1.262 -14.242 1.00 90.88 109 VAL A O 1
ATOM 815 N N . TRP A 1 110 ? -1.313 1.163 -12.704 1.00 91.50 110 TRP A N 1
ATOM 816 C CA . TRP A 1 110 ? -1.392 -0.293 -12.699 1.00 91.50 110 TRP A CA 1
ATOM 817 C C . TRP A 1 110 ? -1.835 -0.815 -14.067 1.00 91.50 110 TRP A C 1
ATOM 819 O O . TRP A 1 110 ? -2.820 -0.344 -14.633 1.00 91.50 110 TRP A O 1
ATOM 829 N N . ASN A 1 111 ? -1.100 -1.796 -14.576 1.00 90.44 111 ASN A N 1
ATOM 830 C CA . ASN A 1 111 ? -1.402 -2.516 -15.800 1.00 90.44 111 ASN A CA 1
ATOM 831 C C . ASN A 1 111 ? -1.574 -4.000 -15.456 1.00 90.44 111 ASN A C 1
ATOM 833 O O . ASN A 1 111 ? -0.644 -4.630 -14.947 1.00 90.44 111 ASN A O 1
ATOM 837 N N . GLU A 1 112 ? -2.765 -4.529 -15.736 1.00 87.06 112 GLU A N 1
ATOM 838 C CA . GLU A 1 112 ? -3.133 -5.915 -15.445 1.00 87.06 112 GLU A CA 1
ATOM 839 C C . GLU A 1 112 ? -2.361 -6.913 -16.321 1.00 87.06 112 GLU A C 1
ATOM 841 O O . GLU A 1 112 ? -1.920 -7.945 -15.821 1.00 87.06 112 GLU A O 1
ATOM 846 N N . ASP A 1 113 ? -2.110 -6.574 -17.590 1.00 88.50 113 ASP A N 1
ATOM 847 C CA . ASP A 1 113 ? -1.413 -7.446 -18.544 1.00 88.50 113 ASP A CA 1
ATOM 848 C C . ASP A 1 113 ? 0.046 -7.673 -18.136 1.00 88.50 113 ASP A C 1
ATOM 850 O O . ASP A 1 113 ? 0.586 -8.770 -18.273 1.00 88.50 113 ASP A O 1
ATOM 854 N N . THR A 1 114 ? 0.699 -6.629 -17.620 1.00 88.81 114 THR A N 1
ATOM 855 C CA . THR A 1 114 ? 2.107 -6.685 -17.202 1.00 88.81 114 THR A CA 1
ATOM 856 C C . THR A 1 114 ? 2.283 -6.872 -15.695 1.00 88.81 114 THR A C 1
ATOM 858 O O . THR A 1 114 ? 3.421 -6.934 -15.229 1.00 88.81 114 THR A O 1
ATOM 861 N N . GLN A 1 115 ? 1.184 -6.929 -14.932 1.00 88.81 115 GLN A N 1
ATOM 862 C CA . GLN A 1 115 ? 1.153 -6.980 -13.464 1.00 88.81 115 GLN A CA 1
ATOM 863 C C . GLN A 1 115 ? 2.122 -5.986 -12.804 1.00 88.81 115 GLN A C 1
ATOM 865 O O . GLN A 1 115 ? 2.845 -6.304 -11.855 1.00 88.81 115 GLN A O 1
ATOM 870 N N . SER A 1 116 ? 2.157 -4.759 -13.326 1.00 89.81 116 SER A N 1
ATOM 871 C CA . SER A 1 116 ? 3.130 -3.737 -12.933 1.00 89.81 116 SER A CA 1
ATOM 872 C C . SER A 1 116 ? 2.474 -2.376 -12.723 1.00 89.81 116 SER A C 1
ATOM 874 O O . SER A 1 116 ? 1.401 -2.117 -13.253 1.00 89.81 116 SER A O 1
ATOM 876 N N . GLY A 1 117 ? 3.140 -1.484 -11.990 1.00 90.81 117 GLY A N 1
ATOM 877 C CA . GLY A 1 117 ? 2.598 -0.176 -11.605 1.00 90.81 117 GLY A CA 1
ATOM 878 C C . GLY A 1 117 ? 2.113 -0.160 -10.159 1.00 90.81 117 GLY A C 1
ATOM 879 O O . GLY A 1 117 ? 2.361 -1.113 -9.413 1.00 90.81 117 GLY A O 1
ATOM 880 N N . ASN A 1 118 ? 1.474 0.931 -9.751 1.00 93.19 118 ASN A N 1
ATOM 881 C CA . ASN A 1 118 ? 1.054 1.187 -8.380 1.00 93.19 118 ASN A CA 1
ATOM 882 C C . ASN A 1 118 ? -0.308 0.531 -8.102 1.00 93.19 118 ASN A C 1
ATOM 884 O O . ASN A 1 118 ? -1.317 1.011 -8.625 1.00 93.19 118 ASN A O 1
ATOM 888 N N . PRO A 1 119 ? -0.381 -0.512 -7.255 1.00 91.12 119 PRO A N 1
ATOM 889 C CA . PRO A 1 119 ? -1.628 -1.220 -6.984 1.00 91.12 119 PRO A CA 1
ATOM 890 C C . PRO A 1 119 ? -2.754 -0.333 -6.455 1.00 91.12 119 PRO A C 1
ATOM 892 O O . PRO A 1 119 ? -3.921 -0.580 -6.754 1.00 91.12 119 PRO A O 1
ATOM 895 N N . THR A 1 120 ? -2.419 0.700 -5.675 1.00 91.38 120 THR A N 1
ATOM 896 C CA . THR A 1 120 ? -3.420 1.542 -5.005 1.00 91.38 120 THR A CA 1
ATOM 897 C C . THR A 1 120 ? -4.114 2.505 -5.959 1.00 91.38 120 THR A C 1
ATOM 899 O O . THR A 1 120 ? -5.222 2.951 -5.675 1.00 91.38 120 THR A O 1
ATOM 902 N N . TRP A 1 121 ? -3.511 2.811 -7.110 1.00 87.38 121 TRP A N 1
ATOM 903 C CA . TRP A 1 121 ? -4.091 3.738 -8.089 1.00 87.38 121 TRP A CA 1
ATOM 904 C C . TRP A 1 121 ? -5.275 3.127 -8.837 1.00 87.38 121 TRP A C 1
ATOM 906 O O . TRP A 1 121 ? -6.184 3.838 -9.251 1.00 87.38 121 TRP A O 1
ATOM 916 N N . SER A 1 122 ? -5.315 1.801 -8.926 1.00 78.94 122 SER A N 1
ATOM 917 C CA . SER A 1 122 ? -6.455 1.024 -9.426 1.00 78.94 122 SER A CA 1
ATOM 918 C C . SER A 1 122 ? -7.641 0.991 -8.451 1.00 78.94 122 SER A C 1
ATOM 920 O O . SER A 1 122 ? -8.726 0.574 -8.839 1.00 78.94 122 SER A O 1
ATOM 922 N N . LEU A 1 123 ? -7.458 1.438 -7.200 1.00 77.38 123 LEU A N 1
ATOM 923 C CA . LEU A 1 123 ? -8.489 1.411 -6.151 1.00 77.38 123 LEU A CA 1
ATOM 924 C C . LEU A 1 123 ? -9.314 2.709 -6.069 1.00 77.38 123 LEU A C 1
ATOM 926 O O . LEU A 1 123 ? -10.131 2.859 -5.165 1.00 77.38 123 LEU A O 1
ATOM 930 N N . GLY A 1 124 ? -9.114 3.657 -6.992 1.00 63.41 124 GLY A N 1
ATOM 931 C CA . GLY A 1 124 ? -9.928 4.875 -7.071 1.00 63.41 124 GLY A CA 1
ATOM 932 C C . GLY A 1 124 ? -9.623 5.935 -6.006 1.00 63.41 124 GLY A C 1
ATOM 933 O O . GLY A 1 124 ? -10.460 6.800 -5.749 1.00 63.41 124 GLY A O 1
ATOM 934 N N . LEU A 1 125 ? -8.435 5.902 -5.395 1.00 55.34 125 LEU A N 1
ATOM 935 C CA . LEU A 1 125 ? -7.967 6.991 -4.535 1.00 55.34 125 LEU A CA 1
ATOM 936 C C . LEU A 1 125 ? -7.827 8.260 -5.374 1.00 55.34 125 LEU A C 1
ATOM 938 O O . LEU A 1 125 ? -7.063 8.283 -6.341 1.00 55.34 125 LEU A O 1
ATOM 942 N N . LYS A 1 126 ? -8.567 9.312 -5.014 1.00 45.16 126 LYS A N 1
ATOM 943 C CA . LYS A 1 126 ? -8.386 10.631 -5.625 1.00 45.16 126 LYS A CA 1
ATOM 944 C C . LYS A 1 126 ? -6.955 11.093 -5.337 1.00 45.16 126 LYS A C 1
ATOM 946 O O . LYS A 1 126 ? -6.571 11.174 -4.172 1.00 45.16 126 LYS A O 1
ATOM 951 N N . GLN A 1 127 ? -6.186 11.313 -6.402 1.00 47.84 127 GLN A N 1
ATOM 952 C CA . GLN A 1 127 ? -4.856 11.919 -6.340 1.00 47.84 127 GLN A CA 1
ATOM 953 C C . GLN A 1 127 ? -4.954 13.405 -6.003 1.00 47.84 127 GLN A C 1
ATOM 955 O O . GLN A 1 127 ? -5.928 14.044 -6.469 1.00 47.84 127 GLN A O 1
#

Secondary structure (DSSP, 8-state):
--HHHHHHHHHHHHHHHHHHHHS-HHHHHHHHHHHHHHHHHHHHS-GGG---TTT--HHHHHHHIIIIIHHHT--EE-TTS-EE--HHHHHHHHHHHHHHHHHTT--SB-BTTTTBSBGGGGGT---